Protein AF-A0AAN5C498-F1 (afdb_monomer)

Sequence (80 aa):
VPFRRRSALIVTSAVTYLSLFNLVSWYIKDDGSPINRFHWRILKAEGKLTEEMLRKEELINEYYKEKFKAASDLSNWKFK

Foldseek 3Di:
DVVVVVVVVVVVVVVVVVVVVVVVLCVVPPVQDQPDPVSVVVCVVVVSHDPVVVVVVVVVVVVVVVVVVVVVVVVVVVVD

Secondary structure (DSSP, 8-state):
-HHHHHHHHHHHHHHHHHHHHHHHHHHHS-TT--SSHHHHHHHHHTT-S-HHHHHHHHHHHHHHHHHHHHHHHHHHHHT-

Organism: NCBI:txid1317129

Solvent-accessible surface area (backbone atoms only — not comparable to full-atom values): 4636 Å² total; per-residue (Å²): 122,73,65,63,59,53,52,50,52,52,50,52,51,52,50,51,49,54,54,50,52,51,52,49,51,54,71,71,40,54,100,71,61,62,90,45,74,68,50,39,54,50,34,55,74,68,66,60,56,52,70,68,57,54,52,51,52,50,55,52,50,50,54,50,50,53,51,51,50,53,50,50,53,54,52,56,61,74,78,109

Radius of gyration: 22.02 Å; Cα contacts (8 Å, |Δi|>4): 14; chains: 1; bounding box: 38×51×50 Å

Mean predicted aligned error: 11.51 Å

pLDDT: mean 80.18, std 10.65, range [53.31, 94.12]

Structure (mmCIF, N/CA/C/O backbone):
data_AF-A0AAN5C498-F1
#
_entry.id   AF-A0AAN5C498-F1
#
loop_
_atom_site.group_PDB
_atom_site.id
_atom_site.type_symbol
_atom_site.label_atom_id
_atom_site.label_alt_id
_atom_site.label_comp_id
_atom_site.label_asym_id
_atom_site.label_entity_id
_atom_site.label_seq_id
_atom_site.pdbx_PDB_ins_code
_atom_site.Cartn_x
_atom_site.Cartn_y
_atom_site.Cartn_z
_atom_site.occupancy
_atom_site.B_iso_or_equiv
_atom_site.auth_seq_id
_atom_site.auth_comp_id
_atom_site.auth_asym_id
_atom_site.auth_atom_id
_atom_site.pdbx_PDB_model_num
ATOM 1 N N . VAL A 1 1 ? 20.038 -11.238 -39.150 1.00 54.34 1 VAL A N 1
ATOM 2 C CA . VAL A 1 1 ? 19.274 -10.130 -38.517 1.00 54.34 1 VAL A CA 1
ATOM 3 C C . VAL A 1 1 ? 19.546 -10.088 -37.007 1.00 54.34 1 VAL A C 1
ATOM 5 O O . VAL A 1 1 ? 18.849 -10.751 -36.246 1.00 54.34 1 VAL A O 1
ATOM 8 N N . PRO A 1 2 ? 20.585 -9.364 -36.556 1.00 61.91 2 PRO A N 1
ATOM 9 C CA . PRO A 1 2 ? 21.013 -9.334 -35.147 1.00 61.91 2 PRO A CA 1
ATOM 10 C C . PRO A 1 2 ? 20.011 -8.632 -34.210 1.00 61.91 2 PRO A C 1
ATOM 12 O O . PRO A 1 2 ? 19.948 -8.950 -33.025 1.00 61.91 2 PRO A O 1
ATOM 15 N N . PHE A 1 3 ? 19.179 -7.735 -34.749 1.00 61.69 3 PHE A N 1
ATOM 16 C CA . PHE A 1 3 ? 18.188 -6.967 -33.989 1.00 61.69 3 PHE A CA 1
ATOM 17 C C . PHE A 1 3 ? 17.105 -7.845 -33.339 1.00 61.69 3 PHE A C 1
ATOM 19 O O . PHE A 1 3 ? 16.791 -7.658 -32.170 1.00 61.69 3 PHE A O 1
ATOM 26 N N . ARG A 1 4 ? 16.610 -8.871 -34.054 1.00 66.56 4 ARG A N 1
ATOM 27 C CA . ARG A 1 4 ? 15.556 -9.781 -33.560 1.00 66.56 4 ARG A CA 1
ATOM 28 C C . ARG A 1 4 ? 15.988 -10.623 -32.356 1.00 66.56 4 ARG A C 1
ATOM 30 O O . ARG A 1 4 ? 15.171 -10.931 -31.499 1.00 66.56 4 ARG A O 1
ATOM 37 N N . ARG A 1 5 ? 17.270 -10.999 -32.285 1.00 70.06 5 ARG A N 1
ATOM 38 C CA . ARG A 1 5 ? 17.810 -11.789 -31.164 1.00 70.06 5 ARG A CA 1
ATOM 39 C C . ARG A 1 5 ? 17.977 -10.934 -29.909 1.00 70.06 5 ARG A C 1
ATOM 41 O O . ARG A 1 5 ? 17.665 -11.388 -28.817 1.00 70.06 5 ARG A O 1
ATOM 48 N N . ARG A 1 6 ? 18.414 -9.680 -30.072 1.00 75.88 6 ARG A N 1
ATOM 49 C CA . ARG A 1 6 ? 18.545 -8.723 -28.962 1.00 75.88 6 ARG A CA 1
ATOM 50 C C . ARG A 1 6 ? 17.183 -8.297 -28.417 1.00 75.88 6 ARG A C 1
ATOM 52 O O . ARG A 1 6 ? 17.009 -8.275 -27.206 1.00 75.88 6 ARG A O 1
ATOM 59 N N . SER A 1 7 ? 16.208 -8.035 -29.289 1.00 74.69 7 SER A N 1
ATOM 60 C CA . SER A 1 7 ? 14.845 -7.711 -28.858 1.00 74.69 7 SER A CA 1
ATOM 61 C C . SER A 1 7 ? 14.179 -8.886 -28.142 1.00 74.69 7 SER A C 1
ATOM 63 O O . SER A 1 7 ? 13.539 -8.676 -27.121 1.00 74.69 7 SER A O 1
ATOM 65 N N . ALA A 1 8 ? 14.379 -10.120 -28.621 1.00 81.00 8 ALA A N 1
ATOM 66 C CA . ALA A 1 8 ? 13.873 -11.312 -27.943 1.00 81.00 8 ALA A CA 1
ATOM 67 C C . ALA A 1 8 ? 14.435 -11.436 -26.519 1.00 81.00 8 ALA A C 1
ATOM 69 O O . ALA A 1 8 ? 13.660 -11.630 -25.591 1.00 81.00 8 ALA A O 1
ATOM 70 N N . LEU A 1 9 ? 15.748 -11.234 -26.342 1.00 85.25 9 LEU A N 1
ATOM 71 C CA . LEU A 1 9 ? 16.392 -11.280 -25.025 1.00 85.25 9 LEU A CA 1
ATOM 72 C C . LEU A 1 9 ? 15.838 -10.227 -24.058 1.00 85.25 9 LEU A C 1
ATOM 74 O O . LEU A 1 9 ? 15.559 -10.555 -22.907 1.00 85.25 9 LEU A O 1
ATOM 78 N N . ILE A 1 10 ? 15.637 -8.993 -24.531 1.00 87.06 10 ILE A N 1
ATOM 79 C CA . ILE A 1 10 ? 15.065 -7.900 -23.727 1.00 87.06 10 ILE A CA 1
ATOM 80 C C . ILE A 1 10 ? 13.623 -8.215 -23.320 1.00 87.06 10 ILE A C 1
ATOM 82 O O . ILE A 1 10 ? 13.239 -8.002 -22.174 1.00 87.06 10 ILE A O 1
ATOM 86 N N . VAL A 1 11 ? 12.817 -8.748 -24.241 1.00 90.00 11 VAL A N 1
ATOM 87 C CA . VAL A 1 11 ? 11.432 -9.127 -23.936 1.00 90.00 11 VAL A CA 1
ATOM 88 C C . VAL A 1 11 ? 11.408 -10.248 -22.902 1.00 90.00 11 VAL A C 1
ATOM 90 O O . VAL A 1 11 ? 10.692 -10.141 -21.910 1.00 90.00 11 VAL A O 1
ATOM 93 N N . THR A 1 12 ? 12.223 -11.291 -23.073 1.00 91.75 12 THR A N 1
ATOM 94 C CA . THR A 1 12 ? 12.288 -12.383 -22.094 1.00 91.75 12 THR A CA 1
ATOM 95 C C . THR A 1 12 ? 12.782 -11.919 -20.730 1.00 91.75 12 THR A C 1
ATOM 97 O O . THR A 1 12 ? 12.215 -12.334 -19.726 1.00 91.75 12 THR A O 1
ATOM 100 N N . SER A 1 13 ? 13.785 -11.036 -20.654 1.00 89.38 13 SER A N 1
ATOM 101 C CA . SER A 1 13 ? 14.273 -10.542 -19.362 1.00 89.38 13 SER A CA 1
ATOM 102 C C . SER A 1 13 ? 13.239 -9.666 -18.656 1.00 89.38 13 SER A C 1
ATOM 104 O O . SER A 1 13 ? 13.054 -9.809 -17.448 1.00 89.38 13 SER A O 1
ATOM 106 N N . ALA A 1 14 ? 12.515 -8.821 -19.396 1.00 91.19 14 ALA A N 1
ATOM 107 C CA . ALA A 1 14 ? 11.438 -8.002 -18.851 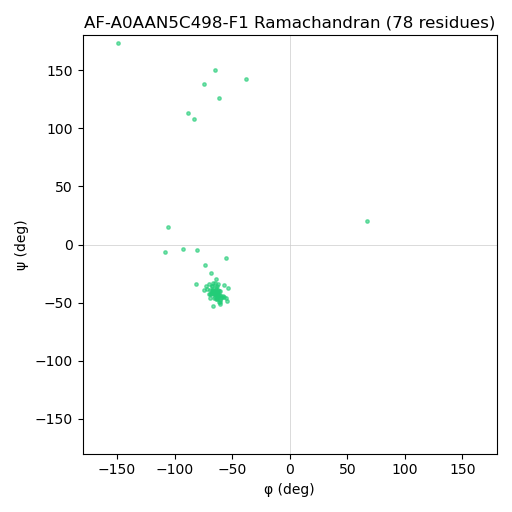1.00 91.19 14 ALA A CA 1
ATOM 108 C C . ALA A 1 14 ? 10.272 -8.858 -18.333 1.00 91.19 14 ALA A C 1
ATOM 110 O O . ALA A 1 14 ? 9.791 -8.626 -17.225 1.00 91.19 14 ALA A O 1
ATOM 111 N N . VAL A 1 15 ? 9.850 -9.873 -19.096 1.00 94.12 15 VAL A N 1
ATOM 112 C CA . VAL A 1 15 ? 8.796 -10.807 -18.668 1.00 94.12 15 VAL A CA 1
ATOM 113 C C . VAL A 1 15 ? 9.228 -11.555 -17.411 1.00 94.12 15 VAL A C 1
ATOM 115 O O . VAL A 1 15 ? 8.496 -11.542 -16.426 1.00 94.12 15 VAL A O 1
ATOM 118 N N . THR A 1 16 ? 10.435 -12.126 -17.396 1.00 93.25 16 THR A N 1
ATOM 119 C CA . THR A 1 16 ? 10.961 -12.831 -16.220 1.00 93.25 16 THR A CA 1
ATOM 120 C C . THR A 1 16 ? 11.029 -11.917 -15.002 1.00 93.25 16 THR A C 1
ATOM 122 O O . THR A 1 16 ? 10.589 -12.315 -13.927 1.00 93.25 16 THR A O 1
ATOM 125 N N . TYR A 1 17 ? 11.519 -10.684 -15.156 1.00 91.38 17 TYR A N 1
ATOM 126 C CA . TYR A 1 17 ? 11.579 -9.714 -14.063 1.00 91.38 17 TYR A CA 1
ATOM 127 C C . TYR A 1 17 ? 10.187 -9.391 -13.509 1.00 91.38 17 TYR A C 1
ATOM 129 O O . TYR A 1 17 ? 9.984 -9.447 -12.299 1.00 91.38 17 TYR A O 1
ATOM 137 N N . LEU A 1 18 ? 9.216 -9.102 -14.380 1.00 89.56 18 LEU A N 1
ATOM 138 C CA . LEU A 1 18 ? 7.845 -8.797 -13.966 1.00 89.56 18 LEU A CA 1
ATOM 139 C C . LEU A 1 18 ? 7.181 -9.991 -13.274 1.00 89.56 18 LEU A C 1
ATOM 141 O O . LEU A 1 18 ? 6.510 -9.809 -12.257 1.00 89.56 18 LEU A O 1
ATOM 145 N N . SER A 1 19 ? 7.376 -11.204 -13.790 1.00 87.50 19 SER A N 1
ATOM 146 C CA . SER A 1 19 ? 6.858 -12.426 -13.174 1.00 87.50 19 S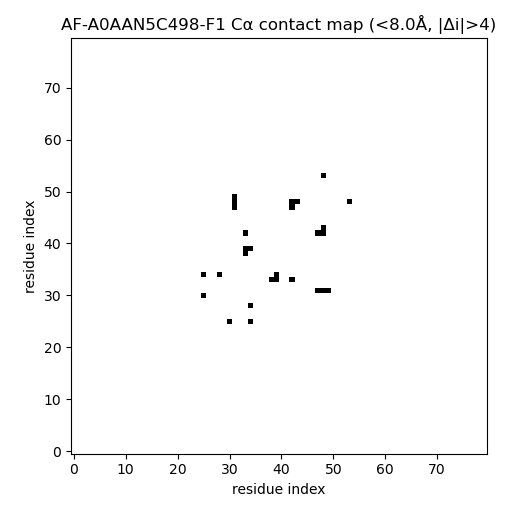ER A CA 1
ATOM 147 C C . SER A 1 19 ? 7.474 -12.663 -11.797 1.00 87.50 19 SER A C 1
ATOM 149 O O . SER A 1 19 ? 6.739 -12.889 -10.838 1.00 87.50 19 SER A O 1
ATOM 151 N N . LEU A 1 20 ? 8.800 -12.546 -11.672 1.00 88.12 20 LEU A N 1
ATOM 152 C CA . LEU A 1 20 ? 9.498 -12.746 -10.402 1.00 88.12 20 LEU A CA 1
ATOM 153 C C . LEU A 1 20 ? 9.110 -11.675 -9.378 1.00 88.12 20 LEU A C 1
ATOM 155 O O . LEU A 1 20 ? 8.838 -11.995 -8.227 1.00 88.12 20 LEU A O 1
ATOM 159 N N . PHE A 1 21 ? 9.028 -10.414 -9.803 1.00 83.75 21 PHE A N 1
ATOM 160 C CA . PHE A 1 21 ? 8.631 -9.303 -8.945 1.00 83.75 21 PHE A CA 1
ATOM 161 C C . PHE A 1 21 ? 7.213 -9.485 -8.400 1.00 83.75 21 PHE A C 1
ATOM 163 O O . PHE A 1 21 ? 6.988 -9.264 -7.212 1.00 83.75 21 PHE A O 1
ATOM 170 N N . ASN A 1 22 ? 6.264 -9.920 -9.237 1.00 81.94 22 ASN A N 1
ATOM 171 C CA . ASN A 1 22 ? 4.904 -10.212 -8.782 1.00 81.94 22 ASN A CA 1
ATOM 172 C C . ASN A 1 22 ? 4.878 -11.381 -7.792 1.00 81.94 22 ASN A C 1
ATOM 174 O O . ASN A 1 22 ? 4.204 -11.286 -6.772 1.00 81.94 22 ASN A O 1
ATOM 178 N N . LEU A 1 23 ? 5.637 -12.446 -8.057 1.00 82.62 23 LEU A N 1
ATOM 179 C CA . LEU A 1 23 ? 5.666 -13.643 -7.214 1.00 82.62 23 LEU A CA 1
ATOM 180 C C . LEU A 1 23 ? 6.317 -13.366 -5.852 1.00 82.62 23 LEU A C 1
ATOM 182 O O . LEU A 1 23 ? 5.776 -13.742 -4.818 1.00 82.62 23 LEU A O 1
ATOM 186 N N . VAL A 1 24 ? 7.425 -12.623 -5.838 1.00 83.38 24 VAL A N 1
ATOM 187 C CA . VAL A 1 24 ? 8.083 -12.155 -4.609 1.00 83.38 24 VAL A CA 1
ATOM 188 C C . VAL A 1 24 ? 7.192 -11.169 -3.855 1.00 83.38 24 VAL A C 1
ATOM 190 O O . VAL A 1 24 ? 7.069 -11.266 -2.640 1.00 83.38 24 VAL A O 1
ATOM 193 N N . SER A 1 25 ? 6.528 -10.245 -4.555 1.00 70.44 25 SER A N 1
ATOM 194 C CA . SER A 1 25 ? 5.589 -9.311 -3.921 1.00 70.44 25 SER A CA 1
ATOM 195 C C . SER A 1 25 ? 4.403 -10.031 -3.289 1.00 70.44 25 SER A C 1
ATOM 197 O O . SER A 1 25 ? 3.938 -9.593 -2.244 1.00 70.44 25 SER A O 1
ATOM 199 N N . TRP A 1 26 ? 3.932 -11.118 -3.904 1.00 69.00 26 TRP A N 1
ATOM 200 C CA . TRP A 1 26 ? 2.876 -11.968 -3.362 1.00 69.00 26 TRP A CA 1
ATOM 201 C C . TRP A 1 26 ? 3.365 -12.794 -2.165 1.00 69.00 26 TRP A C 1
ATOM 203 O O . TRP A 1 26 ? 2.652 -12.906 -1.185 1.00 69.00 26 TRP A O 1
ATOM 213 N N . TYR A 1 27 ? 4.601 -13.302 -2.194 1.00 72.94 27 TYR A N 1
ATOM 214 C CA . TYR A 1 27 ? 5.168 -14.070 -1.078 1.00 72.94 27 TYR A CA 1
ATOM 215 C C . TYR A 1 27 ? 5.522 -13.204 0.146 1.00 72.94 27 TYR A C 1
ATOM 217 O O . TYR A 1 27 ? 5.408 -13.652 1.281 1.00 72.94 27 TYR A O 1
ATOM 225 N N . ILE A 1 28 ? 5.985 -11.968 -0.070 1.00 72.44 28 ILE A N 1
ATOM 226 C CA . ILE A 1 28 ? 6.373 -11.050 1.015 1.00 72.44 28 ILE A CA 1
ATOM 227 C C . ILE A 1 28 ? 5.155 -10.338 1.614 1.00 72.44 28 ILE A C 1
ATOM 229 O O . ILE A 1 28 ? 5.154 -10.023 2.805 1.00 72.44 28 ILE A O 1
ATOM 233 N N . LYS A 1 29 ? 4.132 -10.034 0.807 1.00 64.38 29 LYS A N 1
ATOM 234 C CA . LYS A 1 29 ? 2.899 -9.438 1.321 1.00 64.38 29 LYS A CA 1
ATOM 235 C C . LYS A 1 29 ? 2.005 -10.550 1.845 1.00 64.38 29 LYS A C 1
ATOM 237 O O . LYS A 1 29 ? 1.439 -11.294 1.060 1.00 64.38 29 LYS A O 1
ATOM 242 N N . ASP A 1 30 ? 1.905 -10.603 3.169 1.00 58.41 30 ASP A N 1
ATOM 243 C CA . ASP A 1 30 ? 1.015 -11.473 3.936 1.00 58.41 30 ASP A CA 1
ATOM 244 C C . ASP A 1 30 ? -0.361 -11.648 3.264 1.00 58.41 30 ASP A C 1
ATOM 246 O O . ASP A 1 30 ? -0.901 -10.691 2.698 1.00 58.41 30 ASP A O 1
ATOM 250 N N . ASP A 1 31 ? -0.911 -12.862 3.349 1.00 59.81 31 ASP A N 1
ATOM 251 C CA . ASP A 1 31 ? -1.971 -13.458 2.501 1.00 59.81 31 ASP A CA 1
ATOM 252 C C . ASP A 1 31 ? -3.287 -12.641 2.416 1.00 59.81 31 ASP A C 1
ATOM 254 O O . ASP A 1 31 ? -4.159 -12.895 1.585 1.00 59.81 31 ASP A O 1
ATOM 258 N N . GLY A 1 32 ? -3.445 -11.628 3.272 1.00 61.09 32 GLY A N 1
ATOM 259 C CA . GLY A 1 32 ? -4.602 -10.731 3.315 1.00 61.09 32 GLY A CA 1
ATOM 260 C C . GLY A 1 32 ? -4.357 -9.304 2.814 1.00 61.09 32 GLY A C 1
ATOM 261 O O . GLY A 1 32 ? -5.310 -8.529 2.741 1.00 61.09 32 GLY A O 1
ATOM 262 N N . SER A 1 33 ? -3.120 -8.911 2.490 1.00 65.19 33 SER A N 1
ATOM 263 C CA . SER A 1 33 ? -2.794 -7.516 2.168 1.00 65.19 33 SER A CA 1
ATOM 264 C C . SER A 1 33 ? -2.987 -7.191 0.681 1.00 65.19 33 SER A C 1
ATOM 266 O O . SER A 1 33 ? -2.213 -7.642 -0.169 1.00 65.19 33 SER A O 1
ATOM 268 N N . PRO A 1 34 ? -3.954 -6.330 0.323 1.00 67.06 34 PRO A N 1
ATOM 269 C CA . PRO A 1 34 ? -4.208 -5.990 -1.067 1.00 67.06 34 PRO A CA 1
ATOM 270 C C . PRO A 1 34 ? -3.018 -5.331 -1.764 1.00 67.06 34 PRO A C 1
ATOM 272 O O . PRO A 1 34 ? -2.487 -4.303 -1.344 1.00 67.06 34 PRO A O 1
ATOM 275 N N . ILE A 1 35 ? -2.630 -5.908 -2.903 1.00 70.06 35 ILE A N 1
ATOM 276 C CA . ILE A 1 35 ? -1.473 -5.458 -3.690 1.00 70.06 35 ILE A CA 1
ATOM 277 C C . ILE A 1 35 ? -1.741 -4.104 -4.358 1.00 70.06 35 ILE A C 1
ATOM 279 O O . ILE A 1 35 ? -0.825 -3.296 -4.507 1.00 70.06 35 ILE A O 1
ATOM 283 N N . ASN A 1 36 ? -2.989 -3.850 -4.758 1.00 77.38 36 ASN A N 1
ATOM 284 C CA . ASN A 1 36 ? -3.409 -2.625 -5.429 1.00 77.38 36 ASN A CA 1
ATOM 285 C C . ASN A 1 36 ? -4.872 -2.272 -5.095 1.00 77.38 36 ASN A C 1
ATOM 287 O O . ASN A 1 36 ? -5.599 -3.051 -4.477 1.00 77.38 36 ASN A O 1
ATOM 291 N N . ARG A 1 37 ? -5.326 -1.094 -5.544 1.00 79.50 37 ARG A N 1
ATOM 292 C CA . ARG A 1 37 ? -6.686 -0.593 -5.275 1.00 79.50 37 ARG A CA 1
ATOM 293 C C . ARG A 1 37 ? -7.792 -1.453 -5.899 1.00 79.50 37 ARG A C 1
ATOM 295 O O . ARG A 1 37 ? -8.888 -1.511 -5.353 1.00 79.50 37 ARG A O 1
ATOM 302 N N . PHE A 1 38 ? -7.536 -2.114 -7.027 1.00 82.06 38 PHE A N 1
ATOM 303 C CA . PHE A 1 38 ? -8.512 -3.022 -7.640 1.00 82.06 38 PHE A CA 1
ATOM 304 C C . PHE A 1 38 ? -8.696 -4.278 -6.792 1.00 82.06 38 PHE A C 1
ATOM 306 O O . PHE A 1 38 ? -9.822 -4.647 -6.478 1.00 82.06 38 PHE A O 1
ATOM 313 N N . HIS A 1 39 ? -7.592 -4.867 -6.350 1.00 8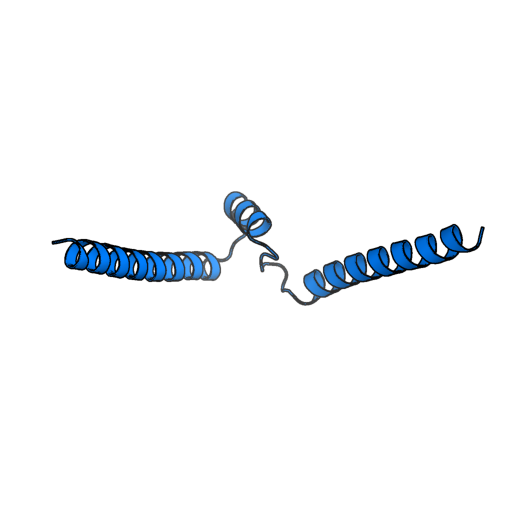1.31 39 HIS A N 1
ATOM 314 C CA . HIS A 1 39 ? -7.581 -6.010 -5.455 1.00 81.31 39 HIS A CA 1
ATOM 315 C C . HIS A 1 39 ? -8.221 -5.664 -4.103 1.00 81.31 39 HIS A C 1
ATOM 317 O O . HIS A 1 39 ? -9.028 -6.441 -3.616 1.00 81.31 39 HIS A O 1
ATOM 323 N N . TRP A 1 40 ? -7.981 -4.460 -3.560 1.00 84.69 40 TRP A N 1
ATOM 324 C CA . TRP A 1 40 ? -8.707 -3.950 -2.384 1.00 84.69 40 TRP A CA 1
ATOM 325 C C . TRP A 1 40 ? -10.225 -3.986 -2.590 1.00 84.69 40 TRP A C 1
ATOM 327 O O . TRP A 1 40 ? -10.955 -4.489 -1.745 1.00 84.69 40 TRP A O 1
ATOM 337 N N . ARG A 1 41 ? -10.719 -3.480 -3.729 1.00 86.19 41 ARG A N 1
ATOM 338 C CA . ARG A 1 41 ? -12.163 -3.460 -4.028 1.00 86.19 41 ARG A CA 1
ATOM 339 C C . ARG A 1 41 ? -12.749 -4.863 -4.160 1.00 8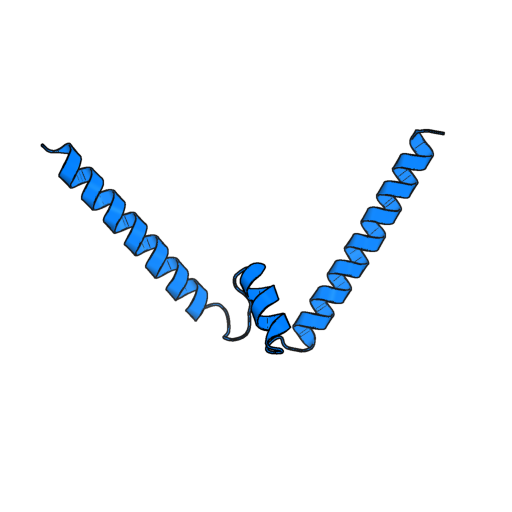6.19 41 ARG A C 1
ATOM 341 O O . ARG A 1 41 ? -13.868 -5.074 -3.707 1.00 86.19 41 ARG A O 1
ATOM 348 N N . ILE A 1 42 ? -12.005 -5.788 -4.764 1.00 86.25 42 ILE A N 1
ATOM 349 C CA . ILE A 1 42 ? -12.415 -7.189 -4.906 1.00 86.25 42 ILE A CA 1
ATOM 350 C C . ILE A 1 42 ? -12.472 -7.855 -3.531 1.00 86.25 42 ILE A C 1
ATOM 352 O O . ILE A 1 42 ? -13.533 -8.332 -3.148 1.00 86.25 42 ILE A O 1
ATOM 356 N N . LEU A 1 43 ? -11.397 -7.780 -2.737 1.00 85.38 43 LEU A N 1
ATOM 357 C CA . LEU A 1 43 ? -11.382 -8.319 -1.374 1.00 85.38 43 LEU A CA 1
ATOM 358 C C . LEU A 1 43 ? -12.496 -7.718 -0.506 1.00 85.38 43 LEU A C 1
ATOM 360 O O . LEU A 1 43 ? -13.060 -8.417 0.333 1.00 85.38 43 LEU A O 1
ATOM 364 N N . LYS A 1 44 ? -12.833 -6.435 -0.711 1.00 86.38 44 LYS A N 1
ATOM 365 C CA . LYS A 1 44 ? -13.888 -5.738 0.044 1.00 86.38 44 LYS A CA 1
ATOM 366 C C . LYS A 1 44 ? -15.269 -6.254 -0.321 1.00 86.38 44 LYS A C 1
ATOM 368 O O . LYS A 1 44 ? -16.082 -6.474 0.567 1.00 86.38 44 LYS A O 1
ATOM 373 N N . ALA A 1 45 ? -15.515 -6.476 -1.610 1.00 86.31 45 ALA A N 1
ATOM 374 C CA . ALA A 1 45 ? -16.750 -7.089 -2.089 1.00 86.31 45 ALA A CA 1
ATOM 375 C C . ALA A 1 45 ? -16.874 -8.555 -1.645 1.00 86.31 45 ALA A C 1
ATOM 377 O O . ALA A 1 45 ? -17.973 -9.020 -1.365 1.00 86.31 45 ALA A O 1
ATOM 378 N N . GLU A 1 46 ? -15.750 -9.264 -1.543 1.00 87.69 46 GLU A N 1
ATOM 379 C CA . GLU A 1 46 ? -15.689 -10.653 -1.081 1.00 87.69 46 GLU A CA 1
ATOM 380 C C . GLU A 1 46 ? -15.735 -10.799 0.452 1.00 87.69 46 GLU A C 1
ATOM 382 O O . GLU A 1 46 ? -15.758 -11.923 0.947 1.00 87.69 46 GLU A O 1
ATOM 387 N N . GLY A 1 47 ? -15.730 -9.698 1.215 1.00 85.19 47 GLY A N 1
ATOM 388 C CA . GLY A 1 47 ? -15.727 -9.731 2.683 1.00 85.19 47 GLY A CA 1
ATOM 389 C C . GLY A 1 47 ? -14.440 -10.299 3.294 1.00 85.19 47 GLY A C 1
ATOM 390 O O . GLY A 1 47 ? -14.445 -10.739 4.438 1.00 85.19 47 GLY A O 1
ATOM 391 N N . LYS A 1 48 ? -13.338 -10.311 2.534 1.00 85.19 48 LYS A N 1
ATOM 392 C CA . LYS A 1 48 ? -12.050 -10.901 2.935 1.00 85.19 48 LYS A CA 1
ATOM 393 C C . LYS A 1 48 ? -11.086 -9.910 3.587 1.00 85.19 48 LYS A C 1
ATOM 395 O O . LYS A 1 48 ? -10.001 -10.309 4.000 1.00 85.19 48 LYS A O 1
ATOM 400 N N . LEU A 1 49 ? -11.437 -8.623 3.668 1.00 84.00 49 LEU A N 1
ATOM 401 C CA . LEU A 1 49 ? -10.629 -7.682 4.442 1.00 84.00 49 LEU A CA 1
ATOM 402 C C . LEU A 1 49 ? -10.842 -7.886 5.935 1.00 84.00 49 LEU A C 1
ATOM 404 O O . LEU A 1 49 ? -11.967 -8.020 6.404 1.00 84.00 49 LEU A O 1
ATOM 408 N N . THR A 1 50 ? -9.744 -7.834 6.679 1.00 85.94 50 THR A N 1
ATOM 409 C CA . THR A 1 50 ? -9.768 -7.787 8.135 1.00 85.94 50 THR A CA 1
ATOM 410 C C . THR A 1 50 ? -10.409 -6.489 8.631 1.00 85.94 50 THR A C 1
ATOM 412 O O . THR A 1 50 ? -10.300 -5.432 8.004 1.00 85.94 50 THR A O 1
ATOM 415 N N . GLU A 1 51 ? -11.032 -6.558 9.807 1.00 86.25 51 GLU A N 1
ATOM 416 C CA . GLU A 1 51 ? -11.655 -5.411 10.481 1.00 86.25 51 GLU A CA 1
ATOM 417 C C . GLU A 1 51 ? -10.671 -4.239 10.654 1.00 86.25 51 GLU A C 1
ATOM 419 O O . GLU A 1 51 ? -11.007 -3.072 10.462 1.00 86.25 51 GLU A 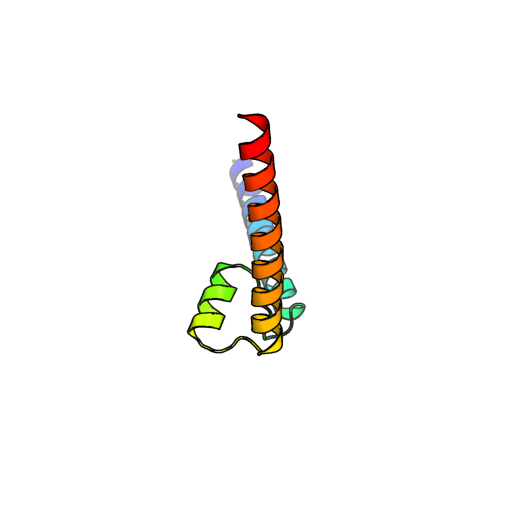O 1
ATOM 424 N N . GLU A 1 52 ? -9.406 -4.551 10.946 1.00 85.81 52 GLU A N 1
ATOM 425 C CA . GLU A 1 52 ? -8.340 -3.558 11.077 1.00 85.81 52 GLU A CA 1
ATOM 426 C C . GLU A 1 52 ? -8.113 -2.774 9.775 1.00 85.81 52 GLU A C 1
ATOM 428 O O . GLU A 1 52 ? -7.904 -1.559 9.801 1.00 85.81 52 GLU A O 1
ATOM 433 N N . MET A 1 53 ? -8.172 -3.448 8.624 1.00 85.00 53 MET A N 1
ATOM 434 C CA . MET A 1 53 ? -8.000 -2.813 7.319 1.00 85.00 53 MET A CA 1
ATOM 435 C C . MET A 1 53 ? -9.178 -1.902 6.965 1.00 85.00 53 MET A C 1
ATOM 437 O O . MET A 1 53 ? -8.959 -0.804 6.451 1.00 85.00 53 MET A O 1
ATOM 441 N N . LEU A 1 54 ? -10.406 -2.315 7.287 1.00 88.38 54 LEU A N 1
ATOM 442 C CA . LEU A 1 54 ? -11.594 -1.473 7.115 1.00 88.38 54 LEU A CA 1
ATOM 443 C C . LEU A 1 54 ? -11.510 -0.219 7.992 1.00 88.38 54 LEU A C 1
ATOM 445 O O . LEU A 1 54 ? -11.694 0.894 7.500 1.00 88.38 54 LEU A O 1
ATOM 449 N N . ARG A 1 55 ? -11.107 -0.377 9.255 1.00 90.38 55 ARG A N 1
ATOM 450 C CA . ARG A 1 55 ? -10.931 0.748 10.181 1.00 90.38 55 ARG A CA 1
ATOM 451 C C . ARG A 1 55 ? -9.831 1.718 9.741 1.00 90.38 55 ARG A C 1
ATOM 453 O O . ARG A 1 55 ? -9.969 2.931 9.888 1.00 90.38 55 ARG A O 1
ATOM 460 N N . LYS A 1 56 ? -8.739 1.206 9.166 1.00 89.12 56 LYS A N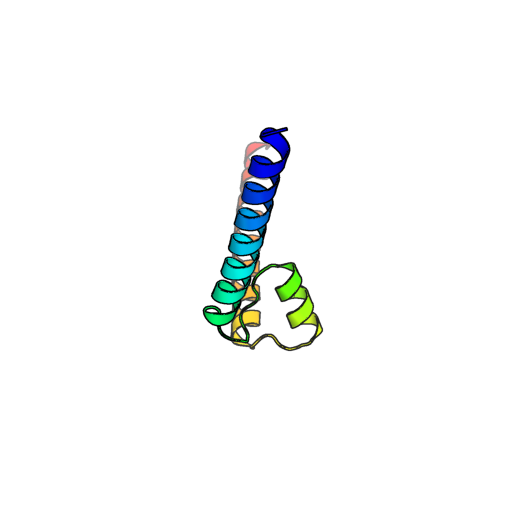 1
ATOM 461 C CA . LYS A 1 56 ? -7.689 2.036 8.550 1.00 89.12 56 LYS A CA 1
ATOM 462 C C . LYS A 1 56 ? -8.218 2.819 7.347 1.00 89.12 56 LYS A C 1
ATOM 464 O O . LYS A 1 56 ? -7.869 3.987 7.194 1.00 89.12 56 LYS A O 1
ATOM 469 N N . GLU A 1 57 ? -9.060 2.208 6.512 1.00 88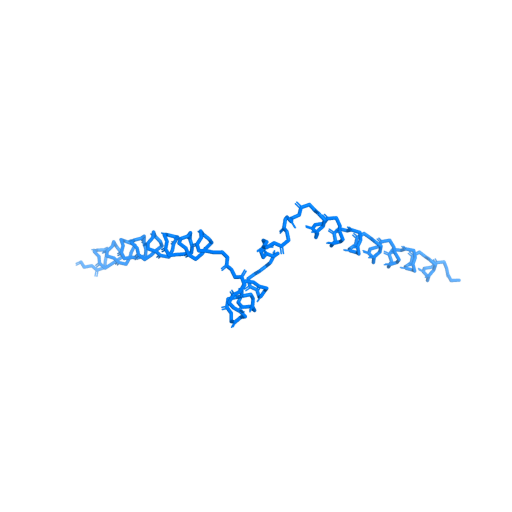.81 57 GLU A N 1
ATOM 470 C CA . GLU A 1 57 ? -9.699 2.894 5.381 1.00 88.81 57 GLU A CA 1
ATOM 471 C C . GLU A 1 57 ? -10.599 4.042 5.857 1.00 88.81 57 GLU A C 1
ATOM 473 O O . GLU A 1 57 ? -10.523 5.138 5.301 1.00 88.81 57 GLU A O 1
ATOM 478 N N . GLU A 1 58 ? -11.398 3.824 6.904 1.00 91.25 58 GLU A N 1
ATOM 479 C CA . GLU A 1 58 ? -12.254 4.857 7.501 1.00 91.25 58 GLU A CA 1
ATOM 480 C C . GLU A 1 58 ? -11.447 6.042 8.032 1.00 91.25 58 GLU A C 1
ATOM 482 O O . GLU A 1 58 ? -11.703 7.175 7.623 1.00 91.25 58 GLU A O 1
ATOM 487 N N . LEU A 1 59 ? -10.415 5.785 8.843 1.00 92.50 59 LEU A N 1
ATOM 488 C CA . LEU A 1 59 ? -9.544 6.828 9.401 1.00 92.50 59 LEU A CA 1
ATOM 489 C C . LEU A 1 59 ? -8.871 7.673 8.316 1.00 92.50 59 LEU A C 1
ATOM 491 O O . LEU A 1 59 ? -8.817 8.901 8.403 1.00 92.50 59 LEU A O 1
ATOM 495 N N . ILE A 1 60 ? -8.359 7.022 7.270 1.00 88.81 60 ILE A N 1
ATOM 496 C CA . ILE A 1 60 ? -7.743 7.724 6.142 1.00 88.81 60 ILE A CA 1
ATOM 497 C C . ILE A 1 60 ? -8.788 8.593 5.433 1.00 88.81 60 ILE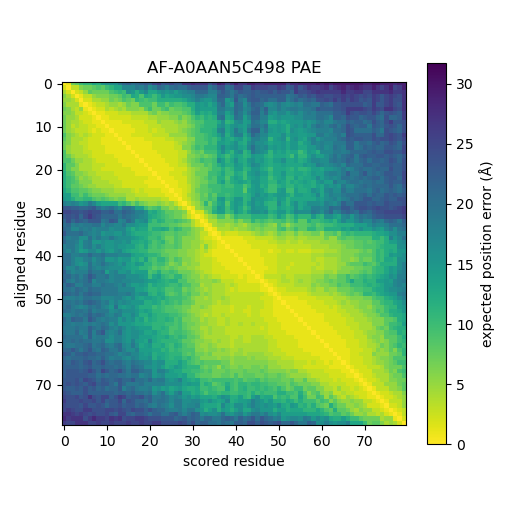 A C 1
ATOM 499 O O . ILE A 1 60 ? -8.510 9.742 5.081 1.00 88.81 60 ILE A O 1
ATOM 503 N N . ASN A 1 61 ? -9.994 8.068 5.223 1.00 89.75 61 ASN A N 1
ATOM 504 C CA . ASN A 1 61 ? -11.056 8.789 4.534 1.00 89.75 61 ASN A CA 1
ATOM 505 C C . ASN A 1 61 ? -11.548 10.000 5.345 1.00 89.75 61 ASN A C 1
ATOM 507 O O . ASN A 1 61 ? -11.789 11.063 4.771 1.00 89.75 61 ASN A O 1
ATOM 511 N N . GLU A 1 62 ? -11.656 9.871 6.667 1.00 93.19 62 GLU A N 1
ATOM 512 C CA . GLU A 1 62 ? -11.957 10.983 7.577 1.00 93.19 62 GLU A CA 1
ATOM 513 C C . GLU A 1 62 ? -10.886 12.071 7.507 1.00 93.19 62 GLU A C 1
ATOM 515 O O . GLU A 1 62 ? -11.212 13.230 7.241 1.00 93.19 62 GLU A O 1
ATOM 520 N N . TYR A 1 63 ? -9.610 11.694 7.613 1.00 91.31 63 TYR A N 1
ATOM 521 C CA . TYR A 1 63 ? -8.497 12.636 7.498 1.00 91.31 63 TYR A CA 1
ATOM 522 C C . TYR A 1 63 ? -8.540 13.430 6.185 1.00 91.31 63 TYR A C 1
ATOM 524 O O . TYR A 1 63 ? -8.392 14.656 6.174 1.00 91.31 63 TYR A O 1
ATOM 532 N N . TYR A 1 64 ? -8.775 12.752 5.057 1.00 88.12 64 TYR A N 1
ATOM 533 C CA . TYR A 1 64 ? -8.875 13.436 3.769 1.00 88.12 64 TYR A CA 1
ATOM 534 C C . TYR A 1 64 ? -10.110 14.331 3.683 1.00 88.12 64 TYR A C 1
ATOM 536 O O . TYR A 1 64 ? -9.990 15.448 3.179 1.00 88.12 64 TYR A O 1
ATOM 544 N N . LYS A 1 65 ? -11.272 13.907 4.193 1.00 90.06 65 LYS A N 1
ATOM 545 C CA . LYS A 1 65 ? -12.474 14.758 4.237 1.00 90.06 65 LYS A CA 1
ATOM 546 C C . LYS A 1 65 ? -12.216 16.054 4.999 1.00 90.06 65 LYS A C 1
ATOM 548 O O . LYS A 1 65 ? -12.570 17.123 4.502 1.00 90.06 65 LYS A O 1
ATOM 553 N N . GLU A 1 66 ? -11.568 15.978 6.157 1.00 89.75 66 GLU A N 1
ATOM 554 C CA . GLU A 1 66 ? -11.209 17.159 6.947 1.00 89.75 66 GLU A CA 1
ATOM 555 C C . GLU A 1 66 ? -10.248 18.080 6.193 1.00 89.75 66 GLU A C 1
ATOM 557 O O . GLU A 1 66 ? -10.464 19.292 6.128 1.00 89.75 66 GLU A O 1
ATOM 562 N N . LYS A 1 67 ? -9.219 17.513 5.554 1.00 87.19 67 LYS A N 1
ATOM 563 C CA . LYS A 1 67 ? -8.258 18.283 4.753 1.00 87.19 67 LYS A CA 1
ATOM 564 C C . LYS A 1 67 ? -8.901 18.951 3.542 1.00 87.19 67 LYS A C 1
ATOM 566 O O . LYS A 1 67 ? -8.608 20.116 3.278 1.00 87.19 67 LYS A O 1
ATOM 571 N N . PHE A 1 68 ? -9.780 18.253 2.824 1.00 87.06 68 PHE A N 1
ATOM 572 C CA . PHE A 1 68 ? -10.494 18.822 1.680 1.00 87.06 68 PHE A CA 1
ATOM 573 C C . PHE A 1 68 ? -11.457 19.924 2.106 1.00 87.06 68 PHE A C 1
ATOM 575 O O . PHE A 1 68 ? -11.503 20.956 1.442 1.00 87.06 68 PHE A O 1
ATOM 582 N N . LYS A 1 69 ? -12.161 19.752 3.230 1.00 86.19 69 LYS A N 1
ATOM 583 C CA . LYS A 1 69 ? -13.029 20.791 3.791 1.00 86.19 69 LYS A CA 1
ATOM 584 C C . LYS A 1 69 ? -12.235 22.035 4.194 1.00 86.19 69 LYS A C 1
ATOM 586 O O . LYS A 1 69 ? -12.590 23.147 3.819 1.00 86.19 69 LYS A O 1
ATOM 591 N N . ALA A 1 70 ? -11.111 21.852 4.885 1.00 79.69 70 ALA A N 1
ATOM 592 C CA . ALA A 1 70 ? -10.230 22.960 5.242 1.00 79.69 70 ALA A CA 1
ATOM 593 C C . ALA A 1 70 ? -9.691 23.686 3.995 1.00 79.69 70 ALA A C 1
ATOM 595 O O . ALA A 1 70 ? -9.636 24.914 3.966 1.00 79.69 70 ALA A O 1
ATOM 596 N N . ALA A 1 71 ? -9.334 22.944 2.943 1.00 79.50 71 ALA A N 1
ATOM 597 C CA . ALA A 1 71 ? -8.886 23.526 1.681 1.00 79.50 71 ALA A CA 1
ATOM 598 C C . ALA A 1 71 ? -10.009 24.281 0.945 1.00 79.50 71 ALA A C 1
ATOM 600 O O . ALA A 1 71 ? -9.768 25.377 0.435 1.00 79.50 71 ALA A O 1
ATOM 601 N N . SER A 1 72 ? -11.232 23.736 0.909 1.00 82.50 72 SER A N 1
ATOM 602 C CA . SER A 1 72 ? -12.380 24.401 0.285 1.00 82.50 72 SER A CA 1
ATOM 603 C C . SER A 1 72 ? -12.759 25.679 1.028 1.00 82.50 72 SER A C 1
ATOM 605 O O . SER A 1 72 ? -12.963 26.712 0.391 1.00 82.50 72 SER A O 1
ATOM 607 N N . ASP A 1 73 ? -12.769 25.648 2.360 1.00 76.50 73 ASP A N 1
ATOM 608 C CA . ASP A 1 73 ? -13.072 26.819 3.186 1.00 76.50 73 ASP A CA 1
ATOM 609 C C . ASP A 1 73 ? -12.021 27.922 2.985 1.00 76.50 73 ASP A C 1
ATOM 611 O O . ASP A 1 73 ? -12.366 29.093 2.814 1.00 76.50 73 ASP A O 1
ATOM 615 N N . LEU A 1 74 ? -10.740 27.547 2.893 1.00 71.81 74 LEU A N 1
ATOM 616 C CA . LEU A 1 74 ? -9.651 28.487 2.622 1.00 71.81 74 LEU A CA 1
ATOM 617 C C . LEU A 1 74 ? -9.719 29.081 1.206 1.00 71.81 74 LEU A C 1
ATOM 619 O O . LEU A 1 74 ? -9.400 30.256 1.018 1.00 71.81 74 LEU A O 1
ATOM 623 N N . SER A 1 75 ? -10.146 28.297 0.209 1.00 76.06 75 SER A N 1
ATOM 624 C CA . SER A 1 75 ? -10.384 28.821 -1.141 1.00 76.06 75 SER A CA 1
ATOM 625 C C . SER A 1 75 ? -11.547 29.812 -1.164 1.00 76.06 75 SER A C 1
ATOM 627 O O . SER A 1 75 ? -11.377 30.910 -1.682 1.00 76.06 75 SER A O 1
ATOM 629 N N . ASN A 1 76 ? -12.678 29.495 -0.525 1.00 69.12 76 ASN A N 1
ATOM 630 C CA . ASN A 1 76 ? -13.842 30.381 -0.472 1.00 69.12 76 ASN A CA 1
ATOM 631 C C . ASN A 1 76 ? -13.539 31.707 0.239 1.00 69.12 76 ASN A C 1
ATOM 633 O O . ASN A 1 76 ? -14.064 32.741 -0.161 1.00 69.12 76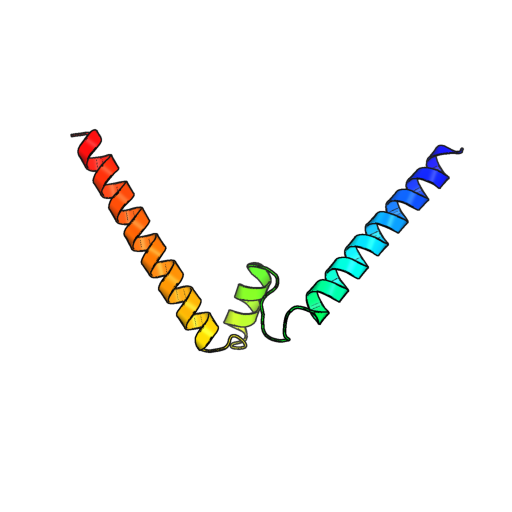 ASN A O 1
ATOM 637 N N . TRP A 1 77 ? -12.672 31.701 1.256 1.00 61.69 77 TRP A N 1
ATOM 638 C CA . TRP A 1 77 ? -12.229 32.927 1.926 1.00 61.69 77 TRP A CA 1
ATOM 639 C C . TRP A 1 77 ? -11.374 33.832 1.025 1.00 61.69 77 TRP A C 1
ATOM 641 O O . TRP A 1 77 ? -11.498 35.047 1.100 1.00 61.69 77 TRP A O 1
ATOM 651 N N . LYS A 1 78 ? -10.532 33.268 0.148 1.00 61.59 78 LYS A N 1
ATOM 652 C CA . LYS A 1 78 ? -9.662 34.057 -0.747 1.00 61.59 78 LYS A CA 1
ATOM 653 C C . LYS A 1 78 ? -10.392 34.746 -1.906 1.00 61.59 78 LYS A C 1
ATOM 655 O O . LYS A 1 78 ? -9.809 35.634 -2.520 1.00 61.59 78 LYS A O 1
ATOM 660 N N . PHE A 1 79 ? -11.611 34.322 -2.233 1.00 63.31 79 PHE A N 1
ATOM 661 C CA . PHE A 1 79 ? -12.411 34.876 -3.334 1.00 63.31 79 PHE A CA 1
ATOM 662 C C . PHE A 1 79 ? -13.571 35.763 -2.850 1.00 63.31 79 PHE A C 1
ATOM 664 O O . PHE A 1 79 ? -14.481 36.052 -3.628 1.00 63.31 79 PHE A O 1
ATOM 671 N N . LYS A 1 80 ? -13.546 36.185 -1.582 1.00 53.31 80 LYS A N 1
ATOM 672 C CA . LYS A 1 80 ? -14.521 37.088 -0.963 1.00 53.31 80 LYS A CA 1
ATOM 673 C C . LYS A 1 80 ? -13.843 38.388 -0.550 1.00 53.31 80 LYS A C 1
ATOM 675 O O . LYS A 1 80 ? -14.517 39.434 -0.651 1.00 53.31 80 LYS A O 1
#